Protein AF-A0A2D9FXT3-F1 (afdb_monomer)

Foldseek 3Di:
DDDDDPDDDDPPVQQWFWKQFCPQDPPDDDHHRDIDTHGPVVQVVCVVVVGIHGPVAAPDPPQQCSVLCVVVVNGHPVSLVVPPFPCVGPPQDPVSRVVNVVVVVD

Secondary structure (DSSP, 8-state):
---------------EEEEEESS--TTS-PPTT-EEEEEHHHHHHHHHTTSEEETT-PPPTT-TTHHHHHHTT--SHHHHHH-S-GGGSTT--HHHHHHHHHHHT-

Sequence (106 aa):
MAKKKEEGTKEEDVKRTKLYFLKAPKGYGYHAGETEAVPEKLASEFVKAGVAREATKTLPEDLPGRDALMEHGCETVKDVKEIEDFTTVDNIGTATAKELEVYFKK

Structure (mmCIF, N/CA/C/O backbone):
data_AF-A0A2D9FXT3-F1
#
_entry.id   AF-A0A2D9FXT3-F1
#
loop_
_atom_site.group_PDB
_atom_site.id
_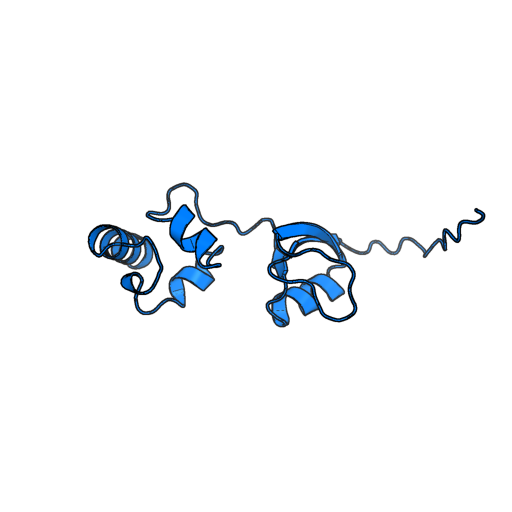atom_site.type_symbol
_atom_site.label_atom_id
_atom_site.label_alt_id
_atom_site.label_comp_id
_atom_site.label_asym_id
_atom_site.label_entity_id
_atom_site.label_seq_id
_atom_site.pdbx_PDB_ins_code
_atom_site.Cartn_x
_atom_site.Cartn_y
_atom_site.Cartn_z
_atom_site.occupancy
_atom_site.B_iso_or_equiv
_atom_site.auth_seq_id
_atom_site.auth_comp_id
_atom_site.auth_asym_id
_atom_site.auth_atom_id
_atom_site.pdbx_PDB_model_num
ATOM 1 N N . MET A 1 1 ? 4.868 -32.854 -26.597 1.00 43.75 1 MET A N 1
ATOM 2 C CA . MET A 1 1 ? 5.987 -33.057 -25.646 1.00 43.75 1 MET A CA 1
ATOM 3 C C . MET A 1 1 ? 7.295 -32.710 -26.346 1.00 43.75 1 MET A C 1
ATOM 5 O O . MET A 1 1 ? 7.382 -32.989 -27.533 1.00 43.75 1 MET A O 1
ATOM 9 N N . ALA A 1 2 ? 8.270 -32.170 -25.598 1.00 37.75 2 ALA A N 1
ATOM 10 C CA . ALA A 1 2 ? 9.585 -31.638 -26.016 1.00 37.75 2 ALA A CA 1
ATOM 11 C C . ALA A 1 2 ? 9.545 -30.197 -26.574 1.00 37.75 2 ALA A C 1
ATOM 13 O O . ALA A 1 2 ? 8.713 -29.898 -27.414 1.00 37.75 2 ALA A O 1
ATOM 14 N N . LYS A 1 3 ? 10.405 -29.251 -26.178 1.00 37.16 3 LYS A N 1
ATOM 15 C CA . LYS A 1 3 ? 11.599 -29.278 -25.316 1.00 37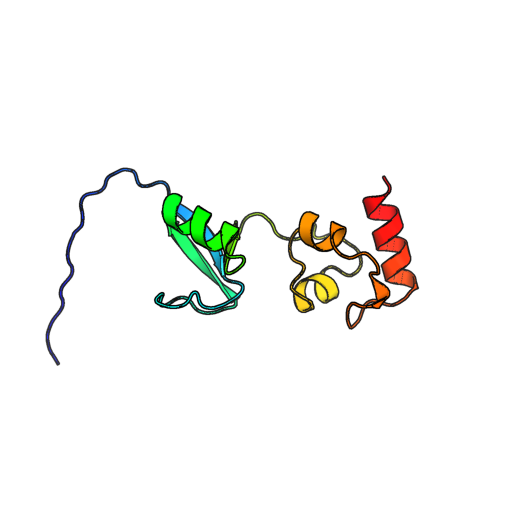.16 3 LYS A CA 1
ATOM 16 C C . LYS A 1 3 ? 11.902 -27.838 -24.861 1.00 37.16 3 LYS A C 1
ATOM 18 O O . LYS A 1 3 ? 11.695 -26.899 -25.620 1.00 37.16 3 LYS A O 1
ATOM 23 N N . LYS A 1 4 ? 12.417 -27.727 -23.634 1.00 48.84 4 LYS A N 1
ATOM 24 C CA . LYS A 1 4 ? 13.037 -26.557 -22.996 1.00 48.84 4 LYS A CA 1
ATOM 25 C C . LYS A 1 4 ? 13.817 -25.652 -23.964 1.00 48.84 4 LYS A C 1
ATOM 27 O O . LYS A 1 4 ? 14.655 -26.143 -24.718 1.00 48.84 4 LYS A O 1
ATOM 32 N N . LYS A 1 5 ? 13.649 -24.340 -23.801 1.00 38.03 5 LYS A N 1
ATOM 33 C CA . LYS A 1 5 ? 14.727 -23.362 -23.973 1.00 38.03 5 LYS A CA 1
ATOM 34 C C . LYS A 1 5 ? 14.847 -22.571 -22.675 1.00 38.03 5 LYS A C 1
ATOM 36 O O . LYS A 1 5 ? 14.159 -21.584 -22.460 1.00 38.03 5 LYS A O 1
ATOM 41 N N . GLU A 1 6 ? 15.680 -23.100 -21.786 1.00 49.38 6 GLU A N 1
ATOM 42 C CA . GLU A 1 6 ? 16.354 -22.306 -20.764 1.00 49.38 6 GLU A CA 1
ATOM 43 C C . GLU A 1 6 ? 17.406 -21.478 -21.514 1.00 49.38 6 GLU A C 1
ATOM 45 O O . GLU A 1 6 ? 18.469 -21.985 -21.867 1.00 49.38 6 GLU A O 1
ATOM 50 N N . GLU A 1 7 ? 17.071 -20.234 -21.854 1.00 42.47 7 GLU A N 1
ATOM 51 C CA . GLU A 1 7 ? 18.055 -19.246 -22.295 1.00 42.47 7 GLU A CA 1
ATOM 52 C C . GLU A 1 7 ? 18.612 -18.554 -21.052 1.00 42.47 7 GLU A C 1
ATOM 54 O O . GLU A 1 7 ? 17.981 -17.693 -20.439 1.00 42.47 7 GLU A O 1
ATOM 59 N N . GLY A 1 8 ? 19.809 -18.991 -20.655 1.00 51.69 8 GLY A N 1
ATOM 60 C CA . GLY A 1 8 ? 20.615 -18.296 -19.667 1.00 51.69 8 GLY A CA 1
ATOM 61 C C . GLY A 1 8 ? 20.899 -16.875 -20.139 1.00 51.69 8 GLY A C 1
ATOM 62 O O . GLY A 1 8 ? 21.398 -16.664 -21.244 1.00 51.69 8 GLY A O 1
ATOM 63 N N . THR A 1 9 ? 20.604 -15.896 -19.288 1.00 38.22 9 THR A N 1
ATOM 64 C CA . THR A 1 9 ? 21.070 -14.523 -19.478 1.00 38.22 9 THR A CA 1
ATOM 65 C C . THR A 1 9 ? 21.929 -14.165 -18.277 1.00 38.22 9 THR A C 1
ATOM 67 O O . THR A 1 9 ? 21.487 -14.286 -17.139 1.00 38.22 9 THR A O 1
ATOM 70 N N . LYS A 1 10 ? 23.181 -13.818 -18.580 1.00 40.00 10 LYS A N 1
ATOM 71 C CA . LYS A 1 10 ? 24.249 -13.330 -17.703 1.00 40.00 10 LYS A CA 1
ATOM 72 C C . LYS A 1 10 ? 23.713 -12.637 -16.442 1.00 40.00 10 LYS A C 1
ATOM 74 O O . LYS A 1 10 ? 22.980 -11.657 -16.554 1.00 40.00 10 LYS A O 1
ATOM 79 N N . GLU A 1 11 ? 24.123 -13.127 -15.273 1.00 46.38 11 GLU A N 1
ATOM 80 C CA . GLU A 1 11 ? 23.998 -12.439 -13.984 1.00 46.38 11 GLU A CA 1
ATOM 81 C C . GLU A 1 11 ? 24.838 -11.151 -14.020 1.00 46.38 11 GLU A C 1
ATOM 83 O O . GLU A 1 11 ? 25.965 -11.091 -13.540 1.00 46.38 11 GLU A O 1
ATOM 88 N N . GLU A 1 12 ? 24.306 -10.096 -14.637 1.00 50.72 12 GLU A N 1
ATOM 89 C CA . GLU A 1 12 ? 24.478 -8.783 -14.029 1.00 50.72 12 GLU A CA 1
ATOM 90 C C . GLU A 1 12 ? 23.744 -8.839 -12.686 1.00 50.72 12 GLU A C 1
ATOM 92 O O . GLU A 1 12 ? 22.687 -9.467 -12.585 1.00 50.72 12 GLU A O 1
ATOM 97 N N . ASP A 1 13 ? 24.309 -8.218 -11.655 1.00 55.28 13 ASP A N 1
ATOM 98 C CA . ASP A 1 13 ? 23.716 -8.062 -10.324 1.00 55.28 13 ASP A CA 1
ATOM 99 C C . ASP A 1 13 ? 22.468 -7.158 -10.436 1.00 55.28 13 ASP A C 1
ATOM 101 O O . ASP A 1 13 ? 22.439 -5.985 -10.058 1.00 55.28 13 ASP A O 1
ATOM 105 N N . VAL A 1 14 ? 21.436 -7.657 -11.117 1.00 65.25 14 VAL A N 1
ATOM 106 C CA . VAL A 1 14 ? 20.192 -6.945 -11.352 1.00 65.25 14 VAL A CA 1
ATOM 107 C C . VAL A 1 14 ? 19.438 -7.034 -10.047 1.00 65.25 14 VAL A C 1
ATOM 109 O O . VAL A 1 14 ? 18.762 -8.026 -9.774 1.00 65.25 14 VAL A O 1
ATOM 112 N N . LYS A 1 15 ? 19.569 -5.987 -9.235 1.00 75.12 15 LYS A N 1
ATOM 113 C CA . LYS A 1 15 ? 18.763 -5.795 -8.035 1.00 75.12 15 LYS A CA 1
ATOM 114 C C . LYS A 1 15 ? 17.296 -6.058 -8.368 1.00 75.12 15 LYS A C 1
ATOM 116 O O . LYS A 1 15 ? 16.707 -5.428 -9.253 1.00 75.12 15 LYS A O 1
ATOM 121 N N . ARG A 1 16 ? 16.732 -7.056 -7.689 1.00 77.06 16 ARG A N 1
ATOM 122 C CA . ARG A 1 16 ? 15.325 -7.430 -7.801 1.00 77.06 16 ARG A CA 1
ATOM 123 C C . ARG A 1 16 ? 14.587 -6.909 -6.586 1.00 77.06 16 ARG A C 1
ATOM 125 O O . ARG A 1 16 ? 15.026 -7.113 -5.456 1.00 77.06 16 ARG A O 1
ATOM 132 N N . THR A 1 17 ? 13.442 -6.298 -6.834 1.00 78.00 17 THR A N 1
ATOM 133 C CA . THR A 1 17 ? 12.539 -5.818 -5.797 1.00 78.00 17 THR A CA 1
ATOM 134 C C . THR A 1 17 ? 11.294 -6.679 -5.815 1.00 78.00 17 THR A C 1
ATOM 136 O O . THR A 1 17 ? 10.761 -7.016 -6.874 1.00 78.00 17 THR A O 1
ATOM 139 N N . LYS A 1 18 ? 10.836 -7.067 -4.628 1.00 80.38 18 LYS A N 1
ATOM 140 C CA . LYS A 1 18 ? 9.593 -7.812 -4.489 1.00 80.38 18 LYS A CA 1
ATOM 141 C C . LYS A 1 18 ? 8.429 -6.849 -4.711 1.00 80.38 18 LYS A C 1
ATOM 143 O O . LYS A 1 18 ? 8.318 -5.849 -4.001 1.00 80.38 18 LYS A O 1
ATOM 148 N N . LEU A 1 19 ? 7.595 -7.135 -5.701 1.00 79.38 19 LEU A N 1
ATOM 149 C CA . LEU A 1 19 ? 6.438 -6.329 -6.060 1.00 79.38 19 LEU A CA 1
ATOM 150 C C . LEU A 1 19 ? 5.153 -7.094 -5.813 1.00 79.38 19 LEU A C 1
ATOM 152 O O . LEU A 1 19 ? 5.079 -8.280 -6.107 1.00 79.38 19 LEU A O 1
ATOM 156 N N . TYR A 1 20 ? 4.151 -6.379 -5.327 1.00 80.56 20 TYR A N 1
ATOM 157 C CA . TYR A 1 20 ? 2.765 -6.802 -5.290 1.00 80.56 20 TYR A CA 1
ATOM 158 C C . TYR A 1 20 ? 2.045 -6.242 -6.518 1.00 80.56 20 TYR A C 1
ATOM 160 O O . TYR A 1 20 ? 2.022 -5.024 -6.725 1.00 80.56 20 TYR A O 1
ATOM 168 N N . PHE A 1 21 ? 1.505 -7.117 -7.361 1.00 79.38 21 PHE A N 1
ATOM 169 C CA . PHE A 1 21 ? 0.824 -6.724 -8.591 1.00 79.38 21 PHE A CA 1
ATOM 170 C C . PHE A 1 21 ? -0.648 -6.425 -8.316 1.00 79.38 21 PHE A C 1
ATOM 172 O O . PHE A 1 21 ? -1.416 -7.314 -7.979 1.00 79.38 21 PHE A O 1
ATOM 179 N N . LEU A 1 22 ? -1.061 -5.174 -8.517 1.00 71.44 22 LEU A N 1
ATOM 180 C CA . LEU A 1 22 ? -2.459 -4.742 -8.390 1.00 71.44 22 LEU A CA 1
ATOM 181 C C . LEU A 1 22 ? -3.309 -5.236 -9.565 1.00 71.44 22 LEU A C 1
ATOM 183 O O . LEU A 1 22 ? -4.485 -5.553 -9.427 1.00 71.44 22 LEU A O 1
ATOM 187 N N . LYS A 1 23 ? -2.703 -5.281 -10.752 1.00 73.62 23 LYS A N 1
ATOM 188 C CA . LYS A 1 23 ? -3.325 -5.725 -12.001 1.00 73.62 23 LYS A CA 1
ATOM 189 C C . LYS A 1 23 ? -2.268 -6.322 -12.916 1.00 73.62 23 LYS A C 1
ATOM 191 O O . LYS A 1 23 ? -1.113 -5.904 -12.884 1.00 73.62 23 LYS A O 1
ATOM 196 N N . ALA A 1 24 ? -2.683 -7.252 -13.772 1.00 74.00 24 ALA A N 1
ATOM 197 C CA . ALA A 1 24 ? -1.812 -7.835 -14.785 1.00 74.00 24 ALA A CA 1
ATOM 198 C C . ALA A 1 24 ? -1.308 -6.737 -15.747 1.00 74.00 24 ALA A C 1
ATOM 200 O O . ALA A 1 24 ? -2.119 -6.131 -16.462 1.00 74.00 24 ALA A O 1
ATOM 201 N N . PRO A 1 25 ? 0.003 -6.437 -15.788 1.00 75.25 25 PRO A N 1
ATOM 202 C CA . PRO A 1 25 ? 0.540 -5.467 -16.730 1.00 75.25 25 PRO A CA 1
ATOM 203 C C . PRO A 1 25 ? 0.385 -5.990 -18.162 1.00 75.25 25 PRO A C 1
ATOM 205 O O . PRO A 1 25 ? 0.684 -7.147 -18.457 1.00 75.25 25 PRO A O 1
ATOM 208 N N . LYS A 1 26 ? -0.059 -5.135 -19.087 1.00 68.44 26 LYS A N 1
ATOM 209 C CA . LYS A 1 26 ? -0.274 -5.530 -20.486 1.00 68.44 26 LYS A CA 1
ATOM 210 C C . LYS A 1 26 ? 1.047 -5.972 -21.128 1.00 68.44 26 LYS A C 1
ATOM 212 O O . LYS A 1 26 ? 1.996 -5.198 -21.171 1.00 68.44 26 LYS A O 1
ATOM 217 N N . GLY A 1 27 ? 1.081 -7.197 -21.655 1.00 72.75 27 GLY A N 1
ATOM 218 C CA . GLY A 1 27 ? 2.284 -7.785 -22.260 1.00 72.75 27 GLY A CA 1
ATOM 219 C C . GLY A 1 27 ? 3.197 -8.524 -21.277 1.00 72.75 27 GLY A C 1
ATOM 220 O O . GLY A 1 27 ? 4.228 -9.039 -21.699 1.00 72.75 27 GLY A O 1
ATOM 221 N N . TYR A 1 28 ? 2.808 -8.620 -20.003 1.00 73.56 28 TYR A N 1
ATOM 222 C CA . TYR A 1 28 ? 3.515 -9.389 -18.983 1.00 73.56 28 TYR A CA 1
ATOM 223 C C . TYR A 1 28 ? 2.607 -10.471 -18.387 1.00 73.56 28 TYR A C 1
ATOM 225 O O . TYR A 1 28 ? 1.391 -10.311 -18.325 1.00 73.56 28 TYR A O 1
ATOM 233 N N . GLY A 1 29 ? 3.202 -11.588 -17.965 1.00 72.12 29 GLY A N 1
ATOM 234 C CA . GLY A 1 29 ? 2.493 -12.765 -17.451 1.00 72.12 29 GLY A CA 1
ATOM 235 C C . GLY A 1 29 ? 2.271 -12.766 -15.938 1.00 72.12 29 GLY A C 1
ATOM 236 O O . GLY A 1 29 ? 2.375 -13.827 -15.341 1.00 72.12 29 GLY A O 1
ATOM 237 N N . TYR A 1 30 ? 2.026 -11.607 -15.320 1.00 80.44 30 TYR A N 1
ATOM 238 C CA . TYR A 1 30 ? 1.795 -11.512 -13.872 1.00 80.44 30 TYR A CA 1
ATOM 239 C C . TYR A 1 30 ? 0.301 -11.557 -13.550 1.00 80.44 30 TYR A C 1
ATOM 241 O O . TYR A 1 30 ? -0.500 -10.925 -14.247 1.00 80.44 30 TYR A O 1
ATOM 249 N N . HIS A 1 31 ? -0.073 -12.251 -12.476 1.00 73.00 31 HIS A N 1
ATOM 250 C CA . HIS A 1 31 ? -1.446 -12.266 -11.981 1.00 73.00 31 HIS A CA 1
ATOM 251 C C . HIS A 1 31 ? -1.686 -11.133 -10.974 1.00 73.00 31 HIS A C 1
ATOM 253 O O . HIS A 1 31 ? -0.821 -10.780 -10.175 1.00 73.00 31 HIS A O 1
ATOM 259 N N . ALA A 1 32 ? -2.883 -10.545 -11.020 1.00 66.62 32 ALA A N 1
ATOM 260 C CA . ALA A 1 32 ? -3.317 -9.575 -10.019 1.00 66.62 32 ALA A CA 1
ATOM 261 C C . ALA A 1 32 ? -3.424 -10.254 -8.641 1.00 66.62 32 ALA A C 1
ATOM 263 O O . ALA A 1 32 ? -3.948 -11.363 -8.546 1.00 66.62 32 ALA A O 1
ATOM 264 N N . GLY A 1 33 ? -2.930 -9.595 -7.595 1.00 65.75 33 GLY A N 1
ATOM 265 C CA . GLY A 1 33 ? -2.867 -10.107 -6.224 1.00 65.75 33 GLY A CA 1
ATOM 266 C C . GLY A 1 33 ? -1.644 -10.977 -5.921 1.00 65.75 33 GLY A C 1
ATOM 267 O O . GLY A 1 33 ? -1.428 -11.344 -4.766 1.00 65.75 33 GLY A O 1
ATOM 268 N N . GLU A 1 34 ? -0.814 -11.304 -6.917 1.00 72.00 34 GLU A N 1
ATOM 269 C CA . GLU A 1 34 ? 0.413 -12.063 -6.682 1.00 72.00 34 GLU A CA 1
ATOM 270 C C . GLU A 1 34 ? 1.603 -11.164 -6.354 1.00 72.00 34 GLU A C 1
ATOM 272 O O . GLU A 1 34 ? 1.680 -9.986 -6.717 1.00 72.00 34 GLU A O 1
ATOM 277 N N . THR A 1 35 ? 2.558 -11.754 -5.636 1.00 79.19 35 THR A N 1
ATOM 278 C CA . THR A 1 35 ? 3.800 -11.085 -5.274 1.00 79.19 35 THR A CA 1
ATOM 279 C C . THR A 1 35 ? 4.983 -11.756 -5.9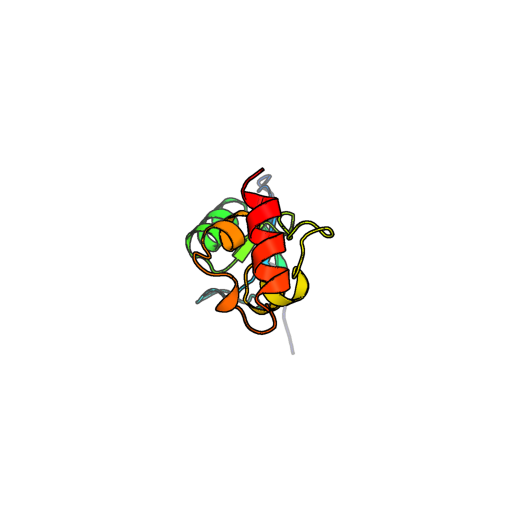60 1.00 79.19 35 THR A C 1
ATOM 281 O O . THR A 1 35 ? 5.283 -12.910 -5.660 1.00 79.19 35 THR A O 1
ATOM 284 N N . GLU A 1 36 ? 5.716 -11.028 -6.803 1.00 81.00 36 GLU A N 1
ATOM 285 C CA . GLU A 1 36 ? 6.858 -11.575 -7.548 1.00 81.00 36 GLU A CA 1
ATOM 286 C C . GLU A 1 36 ? 8.107 -10.692 -7.439 1.00 81.00 36 GLU A C 1
ATOM 288 O O . GLU A 1 36 ? 8.031 -9.488 -7.189 1.00 81.00 36 GLU A O 1
ATOM 293 N N . ALA A 1 37 ? 9.288 -11.297 -7.579 1.00 82.50 37 ALA A N 1
ATOM 294 C CA . ALA A 1 37 ? 10.561 -10.585 -7.548 1.00 82.50 37 ALA A CA 1
ATOM 295 C C . ALA A 1 37 ? 10.943 -10.120 -8.956 1.00 82.50 37 ALA A C 1
ATOM 297 O O . ALA A 1 37 ? 11.281 -10.924 -9.824 1.00 82.50 37 ALA A O 1
ATOM 298 N N . VAL A 1 38 ? 10.935 -8.807 -9.156 1.00 83.56 38 VAL A N 1
ATOM 299 C CA . VAL A 1 38 ? 11.041 -8.177 -10.471 1.00 83.56 38 VAL A CA 1
ATOM 300 C C . VAL A 1 38 ? 12.289 -7.284 -10.522 1.00 83.56 38 VAL A C 1
ATOM 302 O O . VAL A 1 38 ? 12.610 -6.642 -9.520 1.00 83.56 38 VAL A O 1
ATOM 305 N N . PRO A 1 39 ? 13.011 -7.198 -11.656 1.00 86.25 39 PRO A N 1
ATOM 306 C CA . PRO A 1 39 ? 14.128 -6.263 -11.824 1.00 86.25 39 PRO A CA 1
ATOM 307 C C . PRO A 1 39 ? 13.764 -4.813 -11.477 1.00 86.25 39 PRO A C 1
ATOM 309 O O . 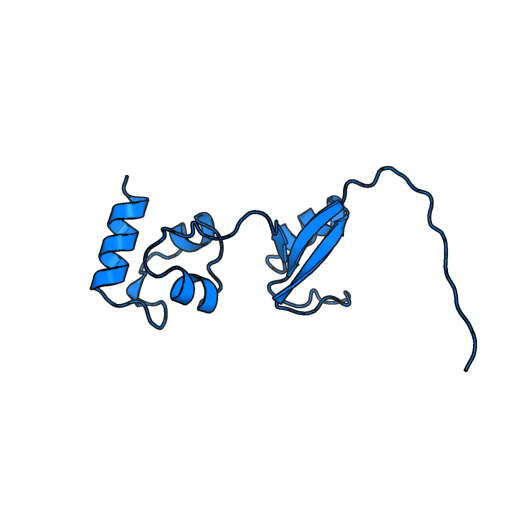PRO A 1 39 ? 12.725 -4.337 -11.925 1.00 86.25 39 PRO A O 1
ATOM 312 N N . GLU A 1 40 ? 14.634 -4.073 -10.781 1.00 78.56 40 GLU A N 1
ATOM 313 C CA . GLU A 1 40 ? 14.377 -2.687 -10.331 1.00 78.56 40 GLU A CA 1
ATOM 314 C C . GLU A 1 40 ? 13.883 -1.739 -11.439 1.00 78.56 40 GLU A C 1
ATOM 316 O O . GLU A 1 40 ? 12.999 -0.909 -11.211 1.00 78.56 40 GLU A O 1
ATOM 321 N N . LYS A 1 41 ? 14.432 -1.861 -12.656 1.00 81.12 41 LYS A N 1
ATOM 322 C CA . LYS A 1 41 ? 14.008 -1.043 -13.805 1.00 81.12 41 LYS A CA 1
ATOM 323 C C . LYS A 1 41 ? 12.542 -1.297 -14.160 1.00 81.12 41 LYS A C 1
ATOM 325 O O . LYS A 1 41 ? 11.762 -0.356 -14.259 1.00 81.12 41 LYS A O 1
ATOM 330 N N . LEU A 1 42 ? 12.174 -2.571 -14.283 1.00 83.31 42 LEU A N 1
ATOM 331 C CA . LEU A 1 42 ? 10.817 -3.010 -14.605 1.00 83.31 42 LEU A CA 1
ATOM 332 C C . LEU A 1 42 ? 9.860 -2.725 -13.439 1.00 83.31 42 LEU A C 1
ATOM 334 O O . LEU A 1 42 ? 8.734 -2.286 -13.634 1.00 83.31 42 LEU A O 1
ATOM 338 N N . ALA A 1 43 ? 10.347 -2.898 -12.211 1.00 81.81 43 ALA A N 1
ATOM 339 C CA . ALA A 1 43 ? 9.631 -2.552 -10.999 1.00 81.81 43 ALA A CA 1
ATOM 340 C C . ALA A 1 43 ? 9.270 -1.069 -10.957 1.00 81.81 43 ALA A C 1
ATOM 342 O O . ALA A 1 43 ? 8.126 -0.721 -10.686 1.00 81.81 43 ALA A O 1
ATOM 343 N N . SER A 1 44 ? 10.213 -0.198 -11.310 1.00 80.62 44 SER A N 1
ATOM 344 C CA . SER A 1 44 ? 9.967 1.241 -11.402 1.00 80.62 44 SER A CA 1
ATOM 345 C C . SER A 1 44 ? 8.916 1.578 -12.458 1.00 80.62 44 SER A C 1
ATOM 347 O O . SER A 1 44 ? 8.094 2.463 -12.233 1.00 80.62 44 SER A O 1
ATOM 349 N N . GLU A 1 45 ? 8.916 0.888 -13.600 1.00 84.94 45 GLU A N 1
ATOM 350 C CA . GLU A 1 45 ? 7.890 1.063 -14.634 1.00 84.94 45 GLU A CA 1
ATOM 351 C C . GLU A 1 45 ? 6.514 0.600 -14.156 1.00 84.94 45 GLU A C 1
ATOM 353 O O . GLU A 1 45 ? 5.537 1.328 -14.320 1.00 84.94 45 GLU A O 1
ATOM 358 N N . PHE A 1 46 ? 6.431 -0.561 -13.509 1.00 84.31 46 PHE A N 1
ATOM 359 C CA . PHE A 1 46 ? 5.174 -1.088 -12.982 1.00 84.31 46 PHE A CA 1
ATOM 360 C C . PHE A 1 46 ? 4.593 -0.242 -11.854 1.00 84.31 46 PHE A C 1
ATOM 362 O O . PHE A 1 46 ? 3.379 -0.026 -11.813 1.00 84.31 46 PHE A O 1
ATOM 369 N N . VAL A 1 47 ? 5.458 0.290 -10.992 1.00 78.31 47 VAL A N 1
ATOM 370 C CA . VAL A 1 47 ? 5.082 1.245 -9.947 1.00 78.31 47 VAL A CA 1
ATOM 371 C C . VAL A 1 47 ? 4.578 2.544 -10.570 1.00 78.31 47 VAL A C 1
ATOM 373 O O . VAL A 1 47 ? 3.498 3.010 -10.220 1.00 78.31 47 VAL A O 1
ATOM 376 N N . LYS A 1 48 ? 5.295 3.106 -11.551 1.00 79.38 48 LYS A N 1
ATOM 377 C CA . LYS A 1 48 ? 4.869 4.336 -12.248 1.00 79.38 48 LYS A CA 1
ATOM 378 C C . LYS A 1 48 ? 3.578 4.159 -13.047 1.00 79.38 48 LYS A C 1
ATOM 380 O O . LYS A 1 48 ? 2.800 5.099 -13.151 1.00 79.38 48 LYS A O 1
ATOM 385 N N . ALA A 1 49 ? 3.350 2.978 -13.612 1.00 78.50 49 ALA A N 1
ATOM 386 C CA . ALA A 1 49 ? 2.135 2.653 -14.352 1.00 78.50 49 ALA A CA 1
ATOM 387 C C . ALA A 1 49 ? 0.940 2.310 -13.438 1.00 78.50 49 ALA A C 1
ATOM 389 O O . ALA A 1 49 ? -0.160 2.060 -13.940 1.00 78.50 49 ALA A O 1
ATOM 390 N N . GLY A 1 50 ? 1.147 2.251 -12.116 1.00 73.44 50 GLY A N 1
ATOM 391 C CA . GLY A 1 50 ? 0.118 1.881 -11.144 1.00 73.44 50 GLY A CA 1
ATOM 392 C C . GLY A 1 50 ? -0.401 0.452 -11.331 1.00 73.44 50 GLY A C 1
ATOM 393 O O . GLY A 1 50 ? -1.561 0.178 -11.037 1.00 73.44 50 GLY A O 1
ATOM 394 N N . VAL A 1 51 ? 0.405 -0.447 -11.910 1.00 81.12 51 VAL A N 1
ATOM 395 C CA . VAL A 1 51 ? 0.056 -1.871 -12.100 1.00 81.12 51 VAL A CA 1
ATOM 396 C C . VAL A 1 51 ? 0.638 -2.755 -10.996 1.00 81.12 51 VAL A C 1
ATOM 398 O O . VAL A 1 51 ? 0.105 -3.830 -10.739 1.00 81.12 51 VAL A O 1
ATOM 401 N N . ALA A 1 52 ? 1.701 -2.306 -10.325 1.00 78.50 52 ALA A N 1
ATOM 402 C CA . ALA A 1 52 ? 2.306 -2.988 -9.186 1.00 78.50 52 ALA A CA 1
ATOM 403 C C . ALA A 1 52 ? 2.851 -1.977 -8.173 1.00 78.50 52 ALA A C 1
ATOM 405 O O . ALA A 1 52 ? 2.975 -0.793 -8.471 1.00 78.50 52 ALA A O 1
ATOM 406 N N . ARG A 1 53 ? 3.220 -2.445 -6.986 1.00 75.19 53 ARG A N 1
ATOM 407 C CA . ARG A 1 53 ? 3.853 -1.643 -5.931 1.00 75.19 53 ARG A CA 1
ATOM 408 C C . ARG A 1 53 ? 4.853 -2.475 -5.146 1.00 75.19 53 ARG A C 1
ATOM 410 O O . ARG A 1 53 ? 4.832 -3.696 -5.222 1.00 75.19 53 ARG A O 1
ATOM 417 N N . GLU A 1 54 ? 5.743 -1.838 -4.395 1.00 77.19 54 GLU A N 1
ATOM 418 C CA . GLU A 1 54 ? 6.704 -2.568 -3.562 1.00 77.19 54 GLU A CA 1
ATOM 419 C C . GLU A 1 54 ? 5.983 -3.378 -2.477 1.00 77.19 54 GLU A C 1
ATOM 421 O O . GLU A 1 54 ? 5.220 -2.829 -1.684 1.00 77.19 54 GLU A O 1
ATOM 426 N N . ALA A 1 55 ? 6.263 -4.680 -2.413 1.00 68.88 55 ALA A N 1
ATOM 427 C CA . ALA A 1 55 ? 5.605 -5.621 -1.507 1.00 68.88 55 ALA A CA 1
ATOM 428 C C . ALA A 1 55 ? 5.891 -5.356 -0.016 1.00 68.88 55 ALA A C 1
ATOM 430 O O . ALA A 1 55 ? 5.271 -5.957 0.852 1.00 68.88 55 ALA A O 1
ATOM 431 N N . THR A 1 56 ? 6.843 -4.475 0.291 1.00 62.19 56 THR A N 1
ATOM 432 C CA . THR A 1 56 ? 7.189 -4.047 1.653 1.00 62.19 56 THR A CA 1
ATOM 433 C C . THR A 1 56 ? 6.287 -2.933 2.182 1.00 62.19 56 THR A C 1
ATOM 435 O O . THR A 1 56 ? 6.327 -2.633 3.372 1.00 62.19 56 THR A O 1
ATOM 438 N N . LYS A 1 57 ? 5.484 -2.300 1.321 1.00 57.16 57 LYS A N 1
ATOM 439 C CA . LYS A 1 57 ? 4.610 -1.181 1.686 1.00 57.16 57 LYS A CA 1
ATOM 440 C C . LYS A 1 57 ? 3.175 -1.670 1.819 1.00 57.16 57 LYS A C 1
ATOM 442 O O . LYS A 1 57 ? 2.342 -1.371 0.978 1.00 57.16 57 LYS A O 1
ATOM 447 N N . THR A 1 58 ? 2.878 -2.445 2.850 1.00 64.31 58 THR A N 1
ATOM 448 C CA . THR A 1 58 ? 1.490 -2.709 3.259 1.00 64.31 58 THR A CA 1
ATOM 449 C C . THR A 1 58 ? 1.008 -1.630 4.226 1.00 64.31 58 THR A C 1
ATOM 451 O O . THR A 1 58 ? 1.822 -0.945 4.852 1.00 64.31 58 THR A O 1
ATOM 454 N N . LEU A 1 59 ? -0.310 -1.476 4.376 1.00 72.44 59 LEU A N 1
ATOM 455 C CA . LEU A 1 59 ? -0.868 -0.608 5.410 1.00 72.44 59 LEU A CA 1
ATOM 456 C C . LEU A 1 59 ? -0.433 -1.070 6.807 1.00 72.44 59 LEU A C 1
ATOM 458 O O . LEU A 1 59 ? -0.321 -2.285 7.023 1.00 72.44 59 LEU A O 1
ATOM 462 N N . PRO A 1 60 ? -0.216 -0.123 7.743 1.00 72.75 60 PRO A N 1
ATOM 463 C CA . PRO A 1 60 ? 0.056 -0.445 9.138 1.00 72.75 60 PRO A CA 1
ATOM 464 C C . PRO A 1 60 ? -1.030 -1.378 9.666 1.00 72.75 60 PRO A C 1
ATOM 466 O O . PRO A 1 60 ? -2.206 -1.143 9.410 1.00 72.75 60 PRO A O 1
ATOM 469 N N . GLU A 1 61 ? -0.650 -2.423 10.396 1.00 69.69 61 GLU A N 1
ATOM 470 C CA . GLU A 1 61 ? -1.614 -3.382 10.960 1.00 69.69 61 GLU A CA 1
ATOM 471 C C . GLU A 1 61 ? -2.558 -2.727 11.977 1.00 69.69 61 GLU A C 1
ATOM 473 O O . GLU A 1 61 ? -3.700 -3.144 12.111 1.00 69.69 61 GLU A O 1
ATOM 478 N N . ASP A 1 62 ? -2.098 -1.648 12.611 1.00 77.81 62 ASP A N 1
ATOM 479 C CA . ASP A 1 62 ? -2.841 -0.828 13.575 1.00 77.81 62 ASP A CA 1
ATOM 480 C C . ASP A 1 62 ? -3.764 0.217 12.912 1.00 77.81 62 ASP A C 1
ATOM 482 O O . ASP A 1 62 ? -4.319 1.088 13.583 1.00 77.81 62 ASP A O 1
ATOM 486 N N . LEU A 1 63 ? -3.877 0.208 11.577 1.00 82.19 63 LE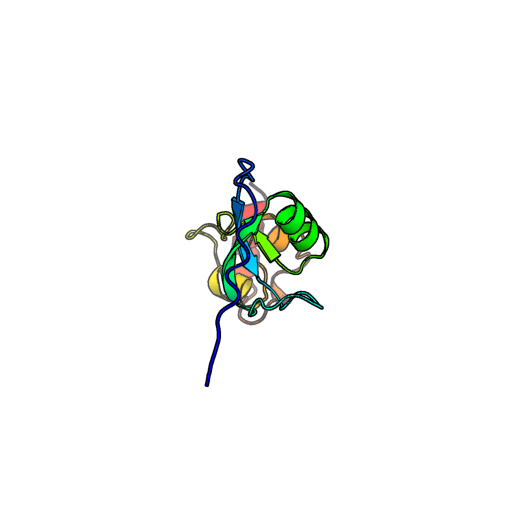U A N 1
ATOM 487 C CA . LEU A 1 63 ? -4.673 1.194 10.856 1.00 82.19 63 LEU A CA 1
ATOM 488 C C . LEU A 1 63 ? -6.178 0.866 10.966 1.00 82.19 63 LEU A C 1
ATOM 490 O O . LEU A 1 63 ? -6.597 -0.224 10.563 1.00 82.19 63 LEU A O 1
ATOM 494 N N . PRO A 1 64 ? -7.018 1.805 11.437 1.00 81.00 64 PRO A N 1
ATOM 495 C CA . PRO A 1 64 ? -8.463 1.600 11.494 1.00 81.00 64 PRO A CA 1
ATOM 496 C C . PRO A 1 64 ? -9.035 1.395 10.086 1.00 81.00 64 PRO A C 1
ATOM 498 O O . PRO A 1 64 ? -8.728 2.146 9.169 1.00 81.00 64 PRO A O 1
ATOM 501 N N . GLY A 1 65 ? -9.851 0.357 9.887 1.00 78.69 65 GLY A N 1
ATOM 502 C CA . GLY A 1 65 ? -10.417 0.054 8.566 1.00 78.69 65 GLY A CA 1
ATOM 503 C C . GLY A 1 65 ? -9.398 -0.447 7.535 1.00 78.69 65 GLY A C 1
ATOM 504 O O . GLY A 1 65 ? -9.679 -0.382 6.342 1.00 78.69 65 GLY A O 1
ATOM 505 N N . ARG A 1 66 ? -8.232 -0.953 7.970 1.00 81.38 66 ARG A N 1
ATOM 506 C CA . ARG A 1 66 ? -7.191 -1.534 7.101 1.00 81.38 66 ARG A CA 1
ATOM 507 C C . ARG A 1 66 ? -7.743 -2.507 6.068 1.00 81.38 66 ARG A C 1
ATOM 509 O O . ARG A 1 66 ? -7.383 -2.387 4.905 1.00 81.38 66 ARG A O 1
ATOM 516 N N . ASP A 1 67 ? -8.582 -3.450 6.489 1.00 79.00 67 ASP A N 1
ATOM 517 C CA . ASP A 1 67 ? -9.113 -4.479 5.593 1.00 79.00 67 ASP A CA 1
ATOM 518 C C . ASP A 1 67 ? -10.002 -3.854 4.512 1.00 79.00 67 ASP A C 1
ATOM 520 O O . ASP A 1 67 ? -9.800 -4.121 3.336 1.00 79.00 67 ASP A O 1
ATOM 524 N N . ALA A 1 68 ? -10.884 -2.921 4.888 1.00 82.62 68 ALA A N 1
ATOM 525 C CA . ALA A 1 68 ? -11.733 -2.189 3.948 1.00 82.62 68 ALA A CA 1
ATOM 526 C C . ALA A 1 68 ? -10.916 -1.315 2.977 1.00 82.62 68 ALA A C 1
ATOM 528 O O . ALA A 1 68 ? -11.194 -1.269 1.782 1.00 82.62 68 ALA A O 1
ATOM 529 N N . LEU A 1 69 ? -9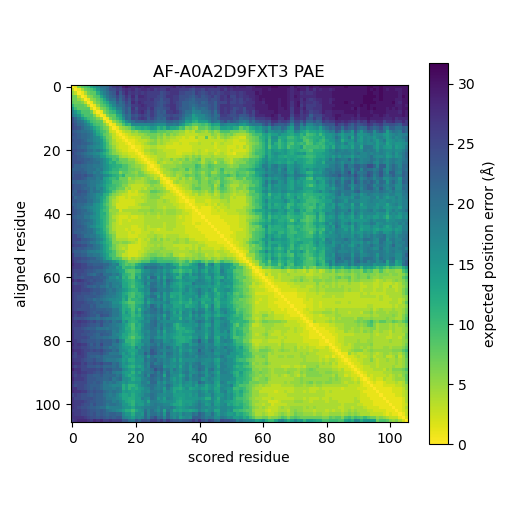.857 -0.661 3.466 1.00 81.00 69 LEU A N 1
ATOM 530 C CA . LEU A 1 69 ? -8.931 0.095 2.621 1.00 81.00 69 LEU A CA 1
ATOM 531 C C . LEU A 1 69 ? -8.198 -0.828 1.643 1.00 81.00 69 LEU A C 1
ATOM 533 O O . LEU A 1 69 ? -8.129 -0.514 0.458 1.00 81.00 69 LEU A O 1
ATOM 537 N N . MET A 1 70 ? -7.710 -1.980 2.108 1.00 77.62 70 MET A N 1
ATOM 538 C CA . MET A 1 70 ? -7.065 -2.974 1.249 1.00 77.62 70 MET A CA 1
ATOM 539 C C . MET A 1 70 ? -8.033 -3.542 0.204 1.00 77.62 70 MET A C 1
ATOM 541 O O . MET A 1 70 ? -7.654 -3.659 -0.960 1.00 77.62 70 MET A O 1
ATOM 545 N N . GLU A 1 71 ? -9.282 -3.832 0.578 1.00 76.75 71 GLU A N 1
ATOM 546 C CA . GLU A 1 71 ? -10.339 -4.276 -0.344 1.00 76.75 71 GLU A CA 1
ATOM 547 C C . GLU A 1 71 ? -10.685 -3.210 -1.392 1.00 76.75 71 GLU A C 1
ATOM 549 O O . GLU A 1 71 ? -10.968 -3.538 -2.544 1.00 76.75 71 GLU A O 1
ATOM 554 N N . HIS A 1 72 ? -10.574 -1.933 -1.030 1.00 73.56 72 HIS A N 1
ATOM 555 C CA . HIS A 1 72 ? -10.721 -0.798 -1.941 1.00 73.56 72 HIS A CA 1
ATOM 556 C C . HIS A 1 72 ? -9.464 -0.531 -2.795 1.00 73.56 72 HIS A C 1
ATOM 558 O O . HIS A 1 72 ? -9.432 0.386 -3.617 1.00 73.56 72 HIS A O 1
ATOM 564 N N . GLY A 1 73 ? -8.406 -1.329 -2.627 1.00 71.31 73 GLY A N 1
ATOM 565 C CA . GLY A 1 73 ? -7.137 -1.186 -3.345 1.00 71.31 73 GLY A CA 1
ATOM 566 C C . GLY A 1 73 ? -6.191 -0.138 -2.751 1.00 71.31 73 GLY A C 1
ATOM 567 O O . GLY A 1 73 ? -5.143 0.146 -3.334 1.00 71.31 73 GLY A O 1
ATOM 568 N N . CYS A 1 74 ? -6.523 0.423 -1.589 1.00 72.75 74 CYS A N 1
ATOM 569 C CA . CYS A 1 74 ? -5.655 1.300 -0.818 1.00 72.75 74 CYS A CA 1
ATOM 570 C C . CYS A 1 74 ? -4.788 0.449 0.093 1.00 72.75 74 CYS A C 1
ATOM 572 O O . CYS A 1 74 ? -5.220 -0.068 1.118 1.00 72.75 74 CYS A O 1
ATOM 574 N N . GLU A 1 75 ? -3.529 0.304 -0.276 1.00 68.81 75 GLU A N 1
ATOM 575 C CA . GLU A 1 75 ? -2.664 -0.643 0.407 1.00 68.81 75 GLU A CA 1
ATOM 576 C C . GLU A 1 75 ? -1.357 0.006 0.900 1.00 68.81 75 GLU A C 1
ATOM 578 O O . GLU A 1 75 ? -0.527 -0.656 1.531 1.00 68.81 75 GLU A O 1
ATOM 583 N N . THR A 1 76 ? -1.186 1.311 0.661 1.00 69.69 76 THR A N 1
ATOM 584 C CA . THR A 1 76 ? -0.151 2.157 1.261 1.00 69.69 76 THR A CA 1
ATOM 585 C C . THR A 1 76 ? -0.760 3.379 1.946 1.00 69.69 76 THR A C 1
ATOM 587 O O . THR A 1 76 ? -1.808 3.883 1.559 1.00 69.69 76 THR A O 1
ATOM 590 N N . VAL A 1 77 ? -0.054 3.926 2.940 1.00 75.25 77 VAL A N 1
ATOM 591 C CA . VAL A 1 77 ? -0.461 5.166 3.627 1.00 75.25 77 VAL A CA 1
ATOM 592 C C . VAL A 1 77 ? -0.618 6.346 2.658 1.00 75.25 77 VAL A C 1
ATOM 594 O O . VAL A 1 77 ? -1.401 7.253 2.921 1.00 75.25 77 VAL A O 1
ATOM 597 N N . LYS A 1 78 ? 0.121 6.357 1.540 1.00 71.12 78 LYS A N 1
ATOM 598 C CA . LYS A 1 78 ? -0.037 7.396 0.517 1.00 71.12 78 LYS A CA 1
ATOM 599 C C . LYS A 1 78 ? -1.376 7.276 -0.196 1.00 71.12 78 LYS A C 1
ATOM 601 O O . LYS A 1 78 ? -2.058 8.283 -0.285 1.00 71.12 78 LYS A O 1
ATOM 606 N N . ASP A 1 79 ? -1.760 6.069 -0.602 1.00 73.25 79 ASP A N 1
ATOM 607 C CA . ASP A 1 79 ? -3.047 5.827 -1.268 1.00 73.25 79 ASP A CA 1
ATOM 608 C C . ASP A 1 79 ? -4.203 6.236 -0.351 1.00 73.25 79 ASP A C 1
ATOM 610 O O . ASP A 1 79 ? -5.142 6.897 -0.772 1.00 73.25 79 ASP A O 1
ATOM 614 N N . VAL A 1 80 ? -4.083 5.926 0.942 1.00 78.88 80 VAL A N 1
ATOM 615 C CA . VAL A 1 80 ? -5.075 6.318 1.951 1.00 78.88 80 VAL A CA 1
ATOM 616 C C . VAL A 1 80 ? -5.117 7.838 2.140 1.00 78.88 80 VAL A C 1
ATOM 618 O O . VAL A 1 80 ? -6.181 8.393 2.364 1.00 78.88 80 VAL A O 1
ATOM 621 N N . LYS A 1 81 ? -3.991 8.546 1.995 1.00 77.69 81 LYS A N 1
ATOM 622 C CA . LYS A 1 81 ? -3.961 10.020 2.030 1.00 77.69 81 LYS A CA 1
ATOM 623 C C . LYS A 1 81 ? -4.510 10.685 0.767 1.00 77.69 81 LYS A C 1
ATOM 625 O O . LYS A 1 81 ? -4.833 11.867 0.829 1.00 77.69 81 LYS A O 1
ATOM 630 N N . GLU A 1 82 ? -4.572 9.976 -0.357 1.00 79.75 82 GLU A N 1
ATOM 631 C CA . GLU A 1 82 ? -5.211 10.470 -1.583 1.00 79.75 82 GLU A CA 1
ATOM 632 C C . GLU A 1 82 ? -6.740 10.340 -1.533 1.00 79.75 82 GLU A C 1
ATOM 634 O O . GLU A 1 82 ? -7.432 10.971 -2.330 1.00 79.75 82 GLU A O 1
ATOM 639 N N . ILE A 1 83 ? -7.278 9.574 -0.579 1.00 79.62 83 ILE A N 1
ATOM 640 C CA . ILE A 1 83 ? -8.715 9.522 -0.320 1.00 79.62 83 ILE A CA 1
ATOM 641 C C . ILE A 1 83 ? -9.133 10.820 0.380 1.00 79.62 83 ILE A C 1
ATOM 643 O O . ILE A 1 83 ? -8.793 11.057 1.538 1.00 79.62 83 ILE A O 1
ATOM 647 N N . GLU A 1 84 ? -9.891 11.659 -0.327 1.00 76.00 84 GLU A N 1
ATOM 648 C CA . GLU A 1 84 ? -10.460 12.889 0.241 1.00 76.00 84 GLU A CA 1
ATOM 649 C C . GLU A 1 84 ? -11.593 12.599 1.236 1.00 76.00 84 GLU A C 1
ATOM 651 O O . GLU A 1 84 ? -11.755 13.327 2.213 1.00 76.00 84 GLU A O 1
ATOM 656 N N . ASP A 1 85 ? -12.357 11.528 1.001 1.00 82.19 85 ASP A N 1
ATOM 657 C CA . ASP A 1 85 ? -13.473 11.109 1.847 1.00 82.19 85 ASP A CA 1
ATOM 658 C C . ASP A 1 85 ? -13.466 9.591 2.060 1.00 82.19 85 ASP A C 1
ATOM 660 O O . ASP A 1 85 ? -13.816 8.807 1.175 1.00 82.19 85 ASP A O 1
ATOM 664 N N . PHE A 1 86 ? -13.096 9.170 3.268 1.00 82.44 86 PHE A N 1
ATOM 665 C CA . PHE A 1 86 ? -13.045 7.759 3.649 1.00 82.44 86 PHE A CA 1
ATOM 666 C C . PHE A 1 86 ? -14.415 7.077 3.668 1.00 82.44 86 PHE A C 1
ATOM 668 O O . PHE A 1 86 ? -14.465 5.856 3.596 1.00 82.44 86 PHE A O 1
ATOM 675 N N . THR A 1 87 ? -15.524 7.821 3.731 1.00 82.44 87 THR A N 1
ATOM 676 C CA . THR A 1 87 ? -16.876 7.234 3.694 1.00 82.44 87 THR A CA 1
ATOM 677 C C . THR A 1 87 ? -17.284 6.743 2.304 1.00 82.44 87 THR A C 1
ATOM 679 O O . THR A 1 87 ? -18.282 6.038 2.173 1.00 82.44 87 THR A O 1
ATOM 682 N N . THR A 1 88 ? -16.502 7.085 1.273 1.00 80.81 88 THR A N 1
ATOM 683 C CA . THR A 1 88 ? -16.669 6.553 -0.089 1.00 80.81 88 THR A CA 1
ATOM 684 C C . THR A 1 88 ? -16.139 5.131 -0.241 1.00 80.81 88 THR A C 1
ATOM 686 O O . THR A 1 88 ? -16.484 4.453 -1.205 1.00 80.81 88 THR A O 1
ATOM 689 N N . VAL A 1 89 ? -15.327 4.673 0.714 1.00 80.44 89 VAL A N 1
ATOM 690 C CA . VAL A 1 89 ? -14.784 3.322 0.729 1.00 80.44 89 VAL A CA 1
ATOM 691 C C . VAL A 1 89 ? -15.832 2.364 1.287 1.00 80.44 89 VAL A C 1
ATOM 693 O O . VAL A 1 89 ? -16.304 2.526 2.415 1.00 80.44 89 VAL A O 1
ATOM 696 N N . ASP A 1 90 ? -16.180 1.341 0.506 1.00 75.00 90 ASP A N 1
ATOM 697 C CA . ASP A 1 90 ? -17.085 0.280 0.945 1.00 75.00 90 ASP A CA 1
ATOM 698 C C . ASP A 1 90 ? -16.600 -0.343 2.266 1.00 75.00 90 ASP A C 1
ATOM 700 O O . ASP A 1 90 ? -15.413 -0.585 2.464 1.00 75.00 90 ASP A O 1
ATOM 704 N N . ASN A 1 91 ? -17.530 -0.592 3.193 1.00 78.94 91 ASN A N 1
ATOM 705 C CA . ASN A 1 91 ? -17.261 -1.034 4.572 1.00 78.94 91 ASN A CA 1
ATOM 706 C C . ASN A 1 91 ? -16.537 -0.026 5.492 1.00 78.94 91 ASN A C 1
ATOM 708 O O . ASN A 1 91 ? -16.259 -0.369 6.645 1.00 78.94 91 ASN A O 1
ATOM 712 N N . ILE A 1 92 ? -16.314 1.227 5.077 1.00 83.50 92 ILE A N 1
ATOM 713 C CA . ILE A 1 92 ? -15.871 2.296 5.986 1.00 83.50 92 ILE A CA 1
ATOM 714 C C . ILE A 1 92 ? -17.057 3.169 6.398 1.00 83.50 92 ILE A C 1
ATOM 716 O O . ILE A 1 92 ? -17.570 4.000 5.654 1.00 83.50 92 ILE A O 1
ATOM 720 N N . GLY A 1 93 ? -17.489 2.995 7.648 1.00 83.25 93 GLY A N 1
ATOM 721 C CA . GLY A 1 93 ? -18.502 3.849 8.263 1.00 83.25 93 GLY A CA 1
ATOM 722 C C . GLY A 1 93 ? -17.944 5.196 8.731 1.00 83.25 93 GLY A C 1
ATOM 723 O O . GLY A 1 93 ? -16.741 5.371 8.924 1.00 83.25 93 GLY A O 1
ATOM 724 N N . THR A 1 94 ? -18.838 6.142 9.029 1.00 84.75 94 THR A N 1
ATOM 725 C CA . THR A 1 94 ? -18.491 7.481 9.550 1.00 84.75 94 THR A CA 1
ATOM 726 C C . THR A 1 94 ? -17.658 7.459 10.837 1.00 84.75 94 THR A C 1
ATOM 728 O O . THR A 1 94 ? -16.900 8.394 11.088 1.00 84.75 94 THR A O 1
ATOM 731 N N . ALA A 1 95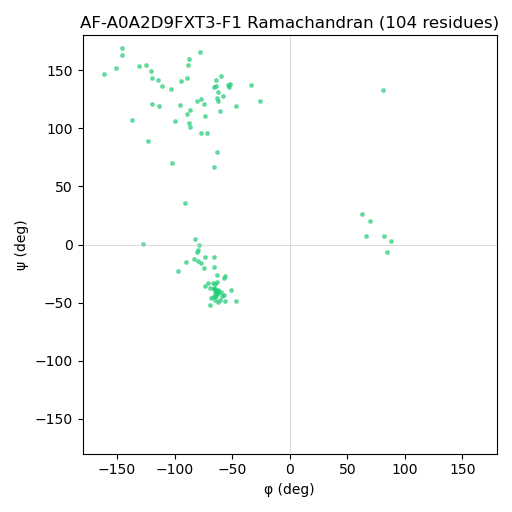 ? -17.776 6.410 11.657 1.00 84.12 95 ALA A N 1
ATOM 732 C CA . ALA A 1 95 ? -16.945 6.223 12.847 1.00 84.12 95 ALA A CA 1
ATOM 733 C C . ALA A 1 95 ? -15.483 5.906 12.478 1.00 84.12 95 ALA A C 1
ATOM 735 O O . ALA A 1 95 ? -14.578 6.617 12.905 1.00 84.12 95 ALA A O 1
ATOM 736 N N . THR A 1 96 ? -15.265 4.907 11.620 1.00 85.62 96 THR A N 1
ATOM 737 C CA . THR A 1 96 ? -13.935 4.497 11.141 1.00 85.62 96 THR A CA 1
ATOM 738 C C . THR A 1 96 ? -13.268 5.590 10.303 1.00 85.62 96 THR A C 1
ATOM 740 O O . THR A 1 96 ? -12.078 5.844 10.462 1.00 85.62 96 THR A O 1
ATOM 743 N N . ALA A 1 97 ? -14.039 6.309 9.480 1.00 86.00 97 ALA A N 1
ATOM 744 C CA . ALA A 1 97 ? -13.557 7.472 8.733 1.00 86.00 97 ALA A CA 1
ATOM 745 C C . ALA A 1 97 ? -12.980 8.559 9.658 1.00 86.00 97 ALA A C 1
ATOM 747 O O . ALA A 1 97 ? -11.898 9.083 9.400 1.00 86.00 97 ALA A O 1
ATOM 748 N N . LYS A 1 98 ? -13.647 8.857 10.784 1.00 85.50 98 LYS A N 1
ATOM 749 C CA . LYS A 1 98 ? -13.125 9.806 11.782 1.00 85.50 98 LYS A CA 1
ATOM 750 C C . LYS A 1 98 ? -11.850 9.309 12.458 1.00 85.50 98 LYS A C 1
ATOM 752 O O . LYS A 1 98 ? -10.961 10.113 12.726 1.00 85.50 98 LYS A O 1
ATOM 757 N N . GLU A 1 99 ? -11.748 8.015 12.750 1.00 87.31 99 GLU A N 1
ATOM 758 C CA . GLU A 1 99 ? -10.525 7.432 13.320 1.00 87.31 99 GLU A CA 1
ATOM 759 C C . GLU A 1 99 ? -9.349 7.526 12.341 1.00 87.31 99 GLU A C 1
ATOM 761 O O . GLU A 1 99 ? -8.250 7.906 12.746 1.00 87.31 99 GLU A O 1
ATOM 766 N N . LEU A 1 100 ? -9.594 7.266 11.053 1.00 84.12 100 LEU A N 1
ATOM 767 C CA . LEU A 1 100 ? -8.625 7.454 9.972 1.00 84.12 100 LEU A CA 1
ATOM 768 C C . LEU A 1 100 ? -8.180 8.914 9.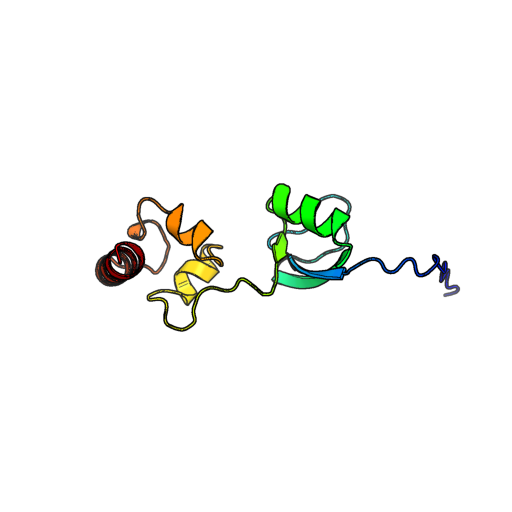853 1.00 84.12 100 LEU A C 1
ATOM 770 O O . LEU A 1 100 ? -6.979 9.188 9.825 1.00 84.12 100 LEU A O 1
ATOM 774 N N . GLU A 1 101 ? -9.120 9.862 9.858 1.00 83.44 101 GLU A N 1
ATOM 775 C CA . GLU A 1 101 ? -8.791 11.290 9.862 1.00 83.44 101 GLU A CA 1
ATOM 776 C C . GLU A 1 101 ? -7.893 11.652 11.047 1.00 83.44 101 GLU A C 1
ATOM 778 O O . GLU A 1 101 ? -6.862 12.293 10.854 1.00 83.44 101 GLU A O 1
ATOM 783 N N . VAL A 1 102 ? -8.237 11.219 12.265 1.00 84.56 102 VAL A N 1
ATOM 784 C CA . VAL A 1 102 ? -7.436 11.476 13.474 1.00 84.56 102 VAL A CA 1
ATOM 785 C C . VAL A 1 102 ? -6.048 10.840 13.373 1.00 84.56 102 VAL A C 1
ATOM 787 O O . V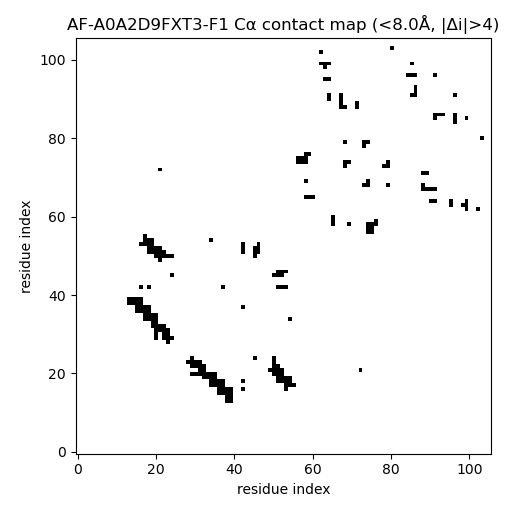AL A 1 102 ? -5.065 11.467 13.775 1.00 84.56 102 VAL A O 1
ATOM 790 N N . TYR A 1 103 ? -5.951 9.631 12.817 1.00 83.00 103 TYR A N 1
ATOM 791 C CA . TYR A 1 103 ? -4.686 8.928 12.609 1.00 83.00 103 TYR A CA 1
ATOM 792 C C . TYR A 1 103 ? -3.750 9.699 11.663 1.00 83.00 103 TYR A C 1
ATOM 794 O O . TYR A 1 103 ? -2.556 9.809 11.940 1.00 83.00 103 TYR A O 1
ATOM 802 N N . PHE A 1 104 ? -4.280 10.279 10.580 1.00 77.81 104 PHE A N 1
ATOM 803 C CA . PHE A 1 104 ? -3.479 10.995 9.576 1.00 77.81 104 PHE A CA 1
ATOM 804 C C . PHE A 1 104 ? -3.288 12.494 9.829 1.00 77.81 104 PHE A C 1
ATOM 806 O O . PHE A 1 104 ? -2.406 13.087 9.203 1.00 77.81 104 PHE A O 1
ATOM 813 N N . LYS A 1 105 ? -4.071 13.110 10.726 1.00 73.38 105 LYS A N 1
ATOM 814 C CA . LYS A 1 105 ? -3.908 14.519 11.144 1.00 73.38 105 LYS A CA 1
ATOM 815 C C . LYS A 1 105 ? -2.810 14.736 12.191 1.00 73.38 105 LYS A C 1
ATOM 817 O O . LYS A 1 105 ? -2.565 15.884 12.560 1.00 73.38 105 LYS A O 1
ATOM 822 N N . LYS A 1 106 ? -2.225 13.655 12.706 1.00 54.16 106 LYS A N 1
ATOM 823 C CA . LYS A 1 106 ? -1.164 13.654 13.717 1.00 54.16 106 LYS A CA 1
ATOM 824 C C . LYS A 1 106 ? 0.206 13.914 13.093 1.00 54.16 106 LYS A C 1
ATOM 826 O O . LYS A 1 106 ? 1.005 14.602 13.762 1.00 54.16 106 LYS A O 1
#

Nearest PDB structures (foldseek):
  7aoi-assembly1_BR  TM=7.550E-01  e=3.748E-02  Trypanosoma brucei
  5ghs-assembly2_D  TM=7.076E-01  e=1.536E-01  Thermococcus kodakarensis KOD1
  6nu3-assembly1_H  TM=6.123E-01  e=8.975E-02  Homo sapiens
  8xt1-assembly1_LI  TM=6.166E-01  e=3.008E-01  Homo sapiens
  3anw-assembly1_B  TM=3.734E-01  e=5.244E-02  Thermococcus kodakarensis

pLDDT: mean 73.19, std 12.41, range [37.16, 87.31]

Radius of gyration: 17.97 Å; Cα contacts (8 Å, |Δi|>4): 125; chains: 1; bounding box: 43×48×40 Å

Mean predicted aligned error: 12.61 Å

Solvent-accessible surface area (backbone atoms only — not comparable to full-atom values): 6402 Å² total; per-residue (Å²): 135,88,79,88,82,86,77,86,71,82,86,61,93,67,58,60,43,53,27,32,22,72,36,53,46,91,96,51,95,53,55,55,79,39,74,48,77,32,46,48,72,60,43,52,50,32,40,75,68,68,24,26,40,60,58,85,52,59,53,60,89,86,41,67,58,43,68,35,35,43,76,70,69,32,38,34,69,65,53,55,66,69,50,90,56,50,61,76,38,68,90,32,47,74,68,43,30,50,52,40,49,57,66,73,75,108